Protein AF-A0A356MQE9-F1 (afdb_monomer)

Sequence (77 aa):
YFMKASPVRPGDYIEFFAEIDLLGALSACPGGDCSSTHSSDAAACHPLLVEIFASADGALDGWKSPPQSGYDRSHGR

Mean predicted aligned error: 4.01 Å

Secondary structure (DSSP, 8-state):
---------TT-------SS---------TTTTSSSSSS-TTS----------PPPTTTTTT--PPPPP-----TT-

Structure (mmCIF, N/CA/C/O backbone):
data_AF-A0A356MQE9-F1
#
_entry.id   AF-A0A356MQE9-F1
#
loop_
_atom_site.group_PDB
_atom_site.id
_atom_site.type_symbol
_atom_site.label_atom_id
_atom_site.label_alt_id
_atom_site.label_comp_id
_atom_site.label_asym_id
_atom_site.label_entity_id
_atom_site.label_seq_id
_atom_site.pdbx_PDB_ins_code
_atom_site.Cartn_x
_atom_site.Cartn_y
_atom_site.Cartn_z
_atom_site.occupancy
_atom_site.B_iso_or_equiv
_atom_site.auth_seq_id
_atom_site.auth_comp_id
_atom_site.auth_asym_id
_atom_site.auth_atom_id
_atom_site.pdbx_PDB_model_num
ATOM 1 N N . TYR A 1 1 ? 21.269 11.785 0.097 1.00 85.94 1 TYR A N 1
ATOM 2 C CA . TYR A 1 1 ? 20.348 10.682 -0.234 1.00 85.94 1 TYR A CA 1
ATOM 3 C C . TYR A 1 1 ? 20.741 10.160 -1.603 1.00 85.94 1 TYR A C 1
ATOM 5 O O . TYR A 1 1 ? 21.053 10.978 -2.458 1.00 85.94 1 TYR A O 1
ATOM 13 N N . PHE A 1 2 ? 20.832 8.844 -1.775 1.00 92.06 2 PHE A N 1
ATOM 14 C CA . PHE A 1 2 ? 21.172 8.210 -3.050 1.00 92.06 2 PHE A CA 1
ATOM 15 C C . PHE A 1 2 ? 20.294 6.974 -3.239 1.00 92.06 2 PHE A C 1
ATOM 17 O O . PHE A 1 2 ? 19.695 6.487 -2.279 1.00 92.06 2 PHE A O 1
ATOM 24 N N . MET A 1 3 ? 20.247 6.465 -4.465 1.00 94.31 3 MET A N 1
ATOM 25 C CA . MET A 1 3 ? 19.537 5.240 -4.813 1.00 94.31 3 MET A CA 1
ATOM 26 C C . MET A 1 3 ? 20.464 4.264 -5.540 1.00 94.31 3 MET A C 1
ATOM 28 O O . MET A 1 3 ? 21.543 4.633 -6.004 1.00 94.31 3 MET A O 1
ATOM 32 N N . LYS A 1 4 ? 20.048 3.005 -5.591 1.00 94.38 4 LYS A N 1
ATOM 33 C CA . LYS A 1 4 ? 20.706 1.917 -6.313 1.00 94.38 4 LYS A CA 1
ATOM 34 C C . LYS A 1 4 ? 19.630 0.975 -6.840 1.00 94.38 4 LYS A C 1
ATOM 36 O O . LYS A 1 4 ? 18.516 0.986 -6.322 1.00 94.38 4 LYS A O 1
ATOM 41 N N . ALA A 1 5 ? 20.010 0.117 -7.783 1.00 96.31 5 ALA A N 1
ATOM 42 C CA . ALA A 1 5 ? 19.146 -0.938 -8.296 1.00 96.31 5 ALA A CA 1
ATOM 43 C C . ALA A 1 5 ? 18.525 -1.759 -7.154 1.00 96.31 5 ALA A C 1
ATOM 45 O O . ALA A 1 5 ? 19.243 -2.263 -6.273 1.00 96.31 5 ALA A O 1
ATOM 46 N N . SER A 1 6 ? 17.200 -1.884 -7.180 1.00 96.94 6 SER A N 1
ATOM 47 C CA . SER A 1 6 ? 16.458 -2.754 -6.277 1.00 96.94 6 SER A CA 1
ATOM 48 C C . SER A 1 6 ? 16.848 -4.221 -6.515 1.00 96.94 6 SER A C 1
ATOM 50 O O . SER A 1 6 ? 16.972 -4.658 -7.662 1.00 96.94 6 SER A O 1
ATOM 52 N N . PRO A 1 7 ? 17.041 -5.026 -5.457 1.00 97.81 7 PRO A N 1
ATOM 53 C CA . PRO A 1 7 ? 17.302 -6.453 -5.610 1.00 97.81 7 PRO A CA 1
ATOM 54 C C . PRO A 1 7 ? 16.045 -7.266 -5.964 1.00 97.81 7 PRO A C 1
ATOM 56 O O . PRO A 1 7 ? 16.183 -8.461 -6.200 1.00 97.81 7 PRO A O 1
ATOM 59 N N . VAL A 1 8 ? 14.861 -6.643 -6.016 1.00 98.12 8 VAL A N 1
ATOM 60 C CA . VAL A 1 8 ? 13.574 -7.312 -6.263 1.00 98.12 8 VAL A CA 1
ATOM 61 C C . VAL A 1 8 ? 13.561 -8.091 -7.582 1.00 98.12 8 VAL A C 1
ATOM 63 O O . VAL A 1 8 ? 14.160 -7.673 -8.583 1.00 98.12 8 VAL A O 1
ATOM 66 N N . ARG A 1 9 ? 12.885 -9.235 -7.593 1.00 98.19 9 ARG A N 1
ATOM 67 C CA . ARG A 1 9 ? 12.658 -10.100 -8.755 1.00 98.19 9 ARG A CA 1
ATOM 68 C C . ARG A 1 9 ? 11.164 -10.416 -8.894 1.00 98.19 9 ARG A C 1
ATOM 70 O O . ARG A 1 9 ? 10.432 -10.324 -7.911 1.00 98.19 9 ARG A O 1
ATOM 77 N N . PRO A 1 10 ? 10.684 -10.801 -10.093 1.00 98.25 10 PRO A N 1
ATOM 78 C CA . PRO A 1 10 ? 9.315 -11.284 -10.248 1.00 98.25 10 PRO A CA 1
ATOM 79 C C . PRO A 1 10 ? 9.030 -12.446 -9.289 1.00 98.25 10 PRO A C 1
ATOM 81 O O . PRO A 1 10 ? 9.770 -13.428 -9.278 1.00 98.25 10 PRO A O 1
ATOM 84 N N . GLY A 1 11 ? 7.964 -12.319 -8.500 1.00 98.06 11 GLY A N 1
ATOM 85 C CA . GLY A 1 11 ? 7.591 -13.277 -7.458 1.00 98.06 11 GLY A CA 1
ATOM 86 C C . GLY A 1 11 ? 7.963 -12.840 -6.039 1.00 98.06 11 GLY A C 1
ATOM 87 O O . GLY A 1 11 ? 7.359 -13.343 -5.098 1.00 98.06 11 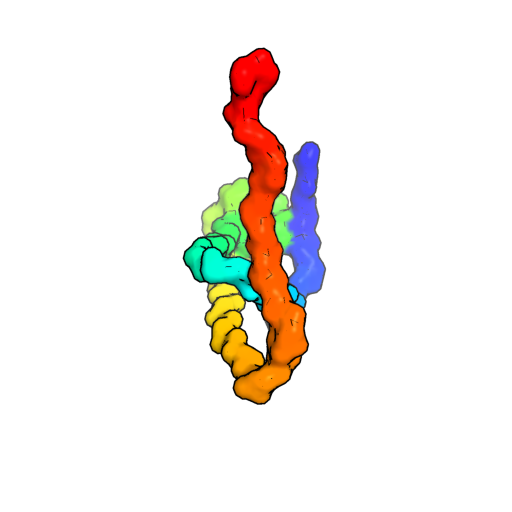GLY A O 1
ATOM 88 N N . ASP A 1 12 ? 8.879 -11.881 -5.869 1.00 98.69 12 ASP A N 1
ATOM 89 C CA . ASP A 1 12 ? 9.078 -11.239 -4.568 1.00 98.69 12 ASP A CA 1
ATOM 90 C C . ASP A 1 12 ? 7.845 -10.399 -4.212 1.00 98.69 12 ASP A C 1
ATOM 92 O O . ASP A 1 12 ? 7.280 -9.706 -5.064 1.00 98.69 12 ASP A O 1
ATOM 96 N N . TYR A 1 13 ? 7.451 -10.424 -2.941 1.00 98.75 13 TYR A N 1
ATOM 97 C CA . TYR A 1 13 ? 6.318 -9.657 -2.441 1.00 98.75 13 TYR A CA 1
ATOM 98 C C . TYR A 1 13 ? 6.570 -9.144 -1.024 1.00 98.75 13 TYR A C 1
ATOM 100 O O . TYR A 1 13 ? 7.434 -9.629 -0.291 1.00 98.75 13 TYR A O 1
ATOM 108 N N . ILE A 1 14 ? 5.788 -8.137 -0.652 1.00 98.62 14 ILE A N 1
ATOM 109 C CA . ILE A 1 14 ? 5.613 -7.695 0.725 1.00 98.62 14 ILE A CA 1
ATOM 110 C C . ILE A 1 14 ? 4.124 -7.797 1.042 1.00 98.62 14 ILE A C 1
ATOM 112 O O . ILE A 1 14 ? 3.290 -7.376 0.243 1.00 98.62 14 ILE A O 1
ATOM 116 N N . GLU A 1 15 ? 3.799 -8.384 2.185 1.00 98.69 15 GLU A N 1
ATOM 117 C CA . GLU A 1 15 ? 2.425 -8.608 2.622 1.00 98.69 15 GLU A CA 1
ATOM 118 C C . GLU A 1 15 ? 2.154 -7.820 3.903 1.00 98.69 15 GLU A C 1
ATOM 120 O O . GLU A 1 15 ? 3.032 -7.672 4.758 1.00 98.69 15 GLU A O 1
ATOM 125 N N . PHE A 1 16 ? 0.936 -7.295 4.021 1.00 98.62 16 PHE A N 1
ATOM 126 C CA . PHE A 1 16 ? 0.511 -6.472 5.144 1.00 98.62 16 PHE A CA 1
ATOM 127 C C . PHE A 1 16 ? -0.782 -7.018 5.737 1.00 98.62 16 PHE A C 1
ATOM 129 O O . PHE A 1 16 ? -1.677 -7.449 5.014 1.00 98.62 16 PHE A O 1
ATOM 136 N N . PHE A 1 17 ? -0.906 -6.904 7.056 1.00 98.38 17 PHE A N 1
ATOM 137 C CA . PHE A 1 17 ? -2.174 -7.055 7.754 1.00 98.38 17 PHE A CA 1
ATOM 138 C C . PHE A 1 17 ? -2.778 -5.667 7.999 1.00 98.38 17 PHE A C 1
ATOM 140 O O . PHE A 1 17 ? -2.145 -4.810 8.618 1.00 98.38 17 PHE A O 1
ATOM 147 N N . ALA A 1 18 ? -3.983 -5.423 7.481 1.00 98.38 18 ALA A N 1
ATOM 148 C CA . ALA A 1 18 ? -4.675 -4.151 7.660 1.00 98.38 18 ALA A CA 1
ATOM 149 C C . ALA A 1 18 ? -5.299 -4.086 9.062 1.00 98.38 18 ALA A C 1
ATOM 151 O O . ALA A 1 18 ? -6.369 -4.636 9.304 1.00 98.38 18 ALA A O 1
ATOM 152 N N . GLU A 1 19 ? -4.620 -3.413 9.994 1.00 98.38 19 GLU A N 1
ATOM 153 C CA . GLU A 1 19 ? -5.108 -3.274 11.373 1.00 98.38 19 GLU A CA 1
ATOM 154 C C . GLU A 1 19 ? -6.345 -2.369 11.510 1.00 98.38 19 GLU A C 1
ATOM 156 O O . GLU A 1 19 ? -7.052 -2.435 12.511 1.00 98.38 19 GLU A O 1
ATOM 161 N N . ILE A 1 20 ? -6.599 -1.522 10.515 1.00 98.56 20 ILE A N 1
ATOM 162 C CA . ILE A 1 20 ? -7.784 -0.667 10.392 1.00 98.56 20 ILE A CA 1
ATOM 163 C C . ILE A 1 20 ? -8.288 -0.736 8.947 1.00 98.56 20 ILE A C 1
ATOM 165 O O . ILE A 1 20 ? -7.571 -1.211 8.064 1.00 98.56 20 ILE A O 1
ATOM 169 N N . ASP A 1 21 ?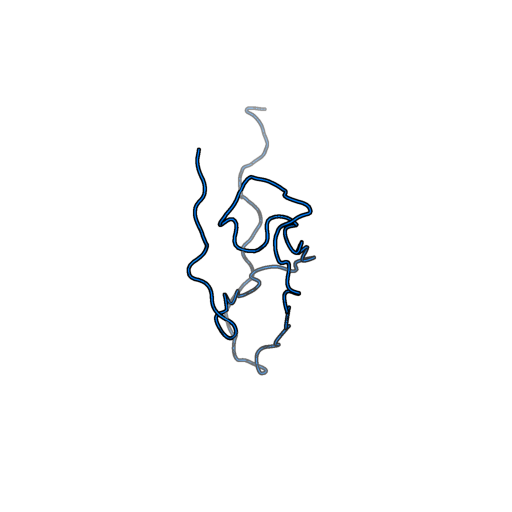 -9.467 -0.181 8.678 1.00 98.38 21 ASP A N 1
ATOM 170 C CA . ASP A 1 21 ? -9.931 0.003 7.303 1.00 98.38 21 ASP A CA 1
ATOM 171 C C . ASP A 1 21 ? -9.012 0.984 6.557 1.00 98.38 21 ASP A C 1
ATOM 173 O O . ASP A 1 21 ? -8.817 2.130 6.976 1.00 98.38 21 ASP A O 1
ATOM 177 N N . LEU A 1 22 ? -8.444 0.535 5.435 1.00 98.50 22 LEU A N 1
ATOM 178 C CA . LEU A 1 22 ? -7.519 1.316 4.617 1.00 98.50 22 LEU A CA 1
ATOM 179 C C . LEU A 1 22 ? -8.076 1.538 3.211 1.00 98.50 22 LEU A C 1
ATOM 181 O O . LEU A 1 22 ? -8.510 0.604 2.540 1.00 98.50 22 LEU A O 1
ATOM 185 N N . LEU A 1 23 ? -7.953 2.773 2.721 1.00 98.50 23 LEU A N 1
ATOM 186 C CA . LEU A 1 23 ? -7.972 3.063 1.290 1.00 98.50 23 LEU A CA 1
ATOM 187 C C . LEU A 1 23 ? -6.524 3.072 0.788 1.00 98.50 23 LEU A C 1
ATOM 189 O O . LEU A 1 23 ? -5.788 4.035 1.008 1.00 98.50 23 LEU A O 1
ATOM 193 N N . GLY A 1 24 ? -6.106 1.978 0.155 1.00 97.12 24 GLY A N 1
ATOM 194 C CA . GLY A 1 24 ? -4.752 1.834 -0.374 1.00 97.12 24 GLY A CA 1
ATOM 195 C C . GLY A 1 24 ? -4.506 2.688 -1.622 1.00 97.12 24 GLY A C 1
ATOM 196 O O . GLY A 1 24 ? -5.377 2.820 -2.480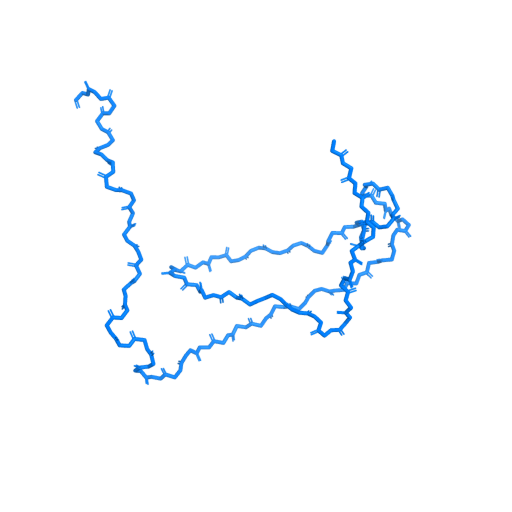 1.00 97.12 24 GLY A O 1
ATOM 197 N N . ALA A 1 25 ? -3.292 3.223 -1.747 1.00 98.12 25 ALA A N 1
ATOM 198 C CA . ALA A 1 25 ? -2.803 3.873 -2.959 1.00 98.12 25 ALA A CA 1
ATOM 199 C C . ALA A 1 25 ? -1.406 3.340 -3.293 1.00 98.12 25 ALA A C 1
ATOM 201 O O . ALA A 1 25 ? -0.516 3.342 -2.443 1.00 98.12 25 ALA A O 1
ATOM 202 N N . LEU A 1 26 ? -1.211 2.897 -4.535 1.00 98.06 26 LEU A N 1
ATOM 203 C CA . LEU A 1 26 ? 0.063 2.388 -5.035 1.00 98.06 26 LEU A CA 1
ATOM 204 C C . LEU A 1 26 ? 0.387 3.055 -6.372 1.00 98.06 26 LEU A C 1
ATOM 206 O O . LEU A 1 26 ? -0.479 3.179 -7.235 1.00 98.06 26 LEU A O 1
ATOM 210 N N . SER A 1 27 ? 1.643 3.467 -6.542 1.00 96.88 27 SER A N 1
ATOM 211 C CA . SER A 1 27 ? 2.155 4.029 -7.791 1.00 96.88 27 SER A CA 1
ATOM 212 C C . SER A 1 27 ? 3.311 3.175 -8.298 1.00 96.88 27 SER A C 1
ATOM 214 O O . SER A 1 27 ? 4.293 2.968 -7.583 1.00 96.88 27 SER A O 1
ATOM 216 N N . ALA A 1 28 ? 3.202 2.687 -9.534 1.00 96.38 28 ALA A N 1
ATOM 217 C CA . ALA A 1 28 ? 4.332 2.091 -10.231 1.00 96.38 28 ALA A CA 1
ATOM 218 C C . ALA A 1 28 ? 5.309 3.215 -10.610 1.00 96.38 28 ALA A C 1
ATOM 220 O O . ALA A 1 28 ? 5.035 4.018 -11.501 1.00 96.38 28 ALA A O 1
ATOM 221 N N . CYS A 1 29 ? 6.421 3.306 -9.874 1.00 94.25 29 CYS A N 1
ATOM 222 C CA . CYS A 1 29 ? 7.389 4.391 -10.012 1.00 94.25 29 CYS A CA 1
ATOM 223 C C . CYS A 1 29 ? 7.942 4.464 -11.449 1.00 94.25 29 CYS A C 1
ATOM 225 O O . CYS A 1 29 ? 8.428 3.448 -11.950 1.00 94.25 29 CYS A O 1
ATOM 227 N N . PRO A 1 30 ? 7.986 5.654 -12.083 1.00 93.50 30 PRO A N 1
ATOM 228 C CA . PRO A 1 30 ? 8.575 5.811 -13.414 1.00 93.50 30 PRO A CA 1
ATOM 229 C C . PRO A 1 30 ? 10.098 5.596 -13.424 1.00 93.50 30 PRO A C 1
ATOM 231 O O . PRO A 1 30 ? 10.712 5.594 -14.475 1.00 93.50 30 PRO A O 1
ATOM 234 N N . GLY A 1 31 ? 10.741 5.438 -12.262 1.00 94.81 31 GLY A N 1
ATOM 235 C CA . GLY A 1 31 ? 12.153 5.063 -12.156 1.00 94.81 31 GLY A CA 1
ATOM 236 C C . GLY A 1 31 ? 12.426 3.559 -12.287 1.00 94.81 31 GLY A C 1
ATOM 237 O O . GLY A 1 31 ? 13.591 3.167 -12.213 1.00 94.81 31 GLY A O 1
ATOM 238 N N . GLY A 1 32 ? 11.394 2.719 -12.439 1.00 94.50 32 GLY A N 1
ATOM 239 C CA . GLY A 1 32 ? 11.542 1.263 -12.489 1.00 94.50 32 GLY A CA 1
ATOM 240 C C . GLY A 1 32 ? 12.184 0.707 -11.213 1.00 94.50 32 GLY A C 1
ATOM 241 O O . GLY A 1 32 ? 11.712 0.959 -10.105 1.00 94.50 32 GLY A O 1
ATOM 242 N N . ASP A 1 33 ? 13.291 -0.022 -11.361 1.00 95.88 33 ASP A N 1
ATOM 243 C CA . ASP A 1 33 ? 14.083 -0.567 -10.249 1.00 95.88 33 ASP A CA 1
ATOM 244 C C . ASP A 1 33 ? 15.048 0.449 -9.604 1.00 95.88 33 ASP A C 1
ATOM 246 O O . ASP A 1 33 ? 15.839 0.078 -8.733 1.00 95.88 33 ASP A O 1
ATOM 250 N N . CYS A 1 34 ? 15.009 1.715 -10.035 1.00 94.44 34 CYS A N 1
ATOM 251 C CA . CYS A 1 34 ? 15.895 2.792 -9.590 1.00 94.44 34 CYS A CA 1
ATOM 252 C C . CYS A 1 34 ? 17.398 2.524 -9.833 1.00 94.44 34 CYS A C 1
ATOM 254 O O . CYS A 1 34 ? 18.249 3.077 -9.132 1.00 94.44 34 CYS A O 1
ATOM 256 N N . SER A 1 35 ? 17.754 1.707 -10.831 1.00 91.69 35 SER A N 1
ATOM 257 C CA . SER A 1 35 ? 19.152 1.454 -11.231 1.00 91.69 35 SER A CA 1
ATOM 258 C C . SER A 1 35 ? 19.826 2.615 -11.975 1.00 91.69 35 SER A C 1
ATOM 260 O O . SER A 1 35 ? 21.046 2.602 -12.138 1.00 91.69 35 SER A O 1
ATOM 262 N N . SER A 1 36 ? 19.051 3.611 -12.419 1.00 86.06 36 SER A N 1
ATOM 263 C CA . SER A 1 36 ? 19.516 4.740 -13.236 1.00 86.06 36 SER A CA 1
ATOM 264 C C . SER A 1 36 ? 19.514 6.071 -12.460 1.00 86.06 36 SER A C 1
ATOM 266 O O . SER A 1 36 ? 20.174 6.184 -11.427 1.00 86.06 36 SER A O 1
ATOM 268 N N . THR A 1 37 ? 18.793 7.091 -12.940 1.00 76.94 37 THR A N 1
ATOM 269 C CA . THR A 1 37 ? 18.570 8.388 -12.276 1.00 76.94 37 THR A CA 1
ATOM 270 C C . THR A 1 37 ? 17.131 8.498 -11.773 1.00 76.94 37 THR A C 1
ATOM 272 O O . THR A 1 37 ? 16.249 7.774 -12.233 1.00 76.94 37 THR A O 1
ATOM 275 N N . HIS A 1 38 ? 16.876 9.382 -10.803 1.00 73.50 38 HIS A N 1
ATOM 276 C CA . HIS A 1 38 ? 15.521 9.596 -10.286 1.00 73.50 38 HIS A CA 1
ATOM 277 C C . HIS A 1 38 ? 14.561 9.964 -11.425 1.00 73.50 38 HIS A C 1
ATOM 279 O O . HIS A 1 38 ? 14.898 10.842 -12.212 1.00 73.50 38 HIS A O 1
ATOM 285 N N . SER A 1 39 ? 13.388 9.318 -11.471 1.00 70.12 39 SER A N 1
ATOM 286 C CA . SER A 1 39 ? 12.297 9.582 -12.426 1.00 70.12 39 SER A CA 1
ATOM 287 C C . SER A 1 39 ? 12.776 9.712 -13.876 1.00 70.12 39 SER A C 1
ATOM 289 O O . SER A 1 39 ? 13.005 10.812 -14.371 1.00 70.12 39 SER A O 1
ATOM 291 N N . SER A 1 40 ? 12.944 8.576 -14.551 1.00 75.81 40 SER A N 1
ATOM 292 C CA . SER A 1 40 ? 13.533 8.508 -15.887 1.00 75.81 40 SER A CA 1
ATOM 293 C C . SER A 1 40 ? 12.539 7.926 -16.883 1.00 75.81 40 SER A C 1
ATOM 295 O O . SER A 1 40 ? 12.164 6.767 -16.761 1.00 75.81 40 SER A O 1
ATOM 297 N N . ASP A 1 41 ? 12.197 8.680 -17.928 1.00 78.25 41 ASP A N 1
ATOM 298 C CA . ASP A 1 41 ? 11.344 8.185 -19.023 1.00 78.25 41 ASP A CA 1
ATOM 299 C C . ASP A 1 41 ? 11.992 7.028 -19.810 1.00 78.25 41 ASP A C 1
ATOM 301 O O . ASP A 1 41 ? 11.328 6.339 -20.581 1.00 78.25 41 ASP A O 1
ATOM 305 N N . ALA A 1 42 ? 13.297 6.806 -19.619 1.00 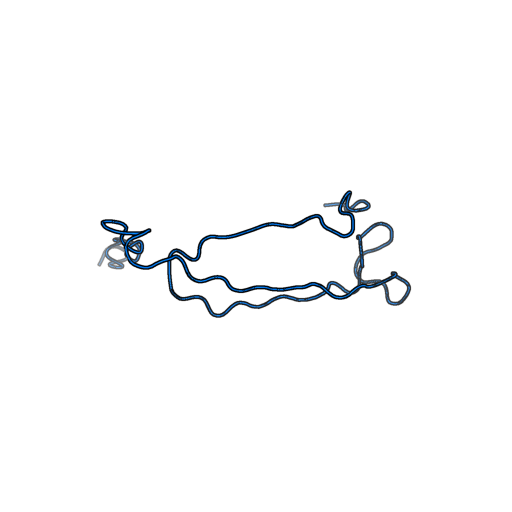85.25 42 ALA A N 1
ATOM 306 C CA . ALA A 1 42 ? 14.037 5.700 -20.216 1.00 85.25 42 ALA A CA 1
ATOM 307 C C . ALA A 1 42 ? 14.076 4.442 -19.329 1.00 85.25 42 ALA A C 1
ATOM 309 O O . ALA A 1 42 ? 14.569 3.405 -19.778 1.00 85.25 42 ALA A O 1
ATOM 310 N N . ALA A 1 43 ? 13.623 4.512 -18.071 1.00 90.31 43 ALA A N 1
ATOM 311 C CA . ALA A 1 43 ? 13.648 3.353 -17.188 1.00 90.31 43 ALA A CA 1
ATOM 312 C C . ALA A 1 43 ? 12.642 2.294 -17.652 1.00 90.31 43 ALA A C 1
ATOM 314 O O . ALA A 1 43 ? 11.481 2.587 -17.946 1.00 90.31 43 ALA A O 1
ATOM 315 N N . ALA A 1 44 ? 13.079 1.035 -17.667 1.00 92.50 44 ALA A N 1
ATOM 316 C CA . ALA A 1 44 ? 12.171 -0.082 -17.865 1.00 92.50 44 ALA A CA 1
ATOM 317 C C . ALA A 1 44 ? 11.205 -0.153 -16.674 1.00 92.50 44 ALA A C 1
ATOM 319 O O . ALA A 1 44 ? 11.610 -0.404 -15.538 1.00 92.50 44 ALA A O 1
ATOM 320 N N . CYS A 1 45 ? 9.929 0.102 -16.948 1.00 95.06 45 CYS A N 1
ATOM 321 C CA . CYS A 1 45 ? 8.867 0.056 -15.957 1.00 95.06 45 CYS A CA 1
ATOM 322 C C . CYS A 1 45 ? 8.031 -1.210 -16.131 1.00 95.06 45 CYS A C 1
ATOM 324 O O . CYS A 1 45 ? 7.830 -1.710 -17.239 1.00 95.06 45 CYS A O 1
ATOM 326 N N . HIS A 1 46 ? 7.517 -1.704 -15.012 1.00 96.50 46 HIS A N 1
ATOM 327 C CA . HIS A 1 46 ? 6.718 -2.918 -14.944 1.00 96.50 46 HIS A CA 1
ATOM 328 C C . HIS A 1 46 ? 5.482 -2.664 -14.070 1.00 96.50 46 HIS A C 1
ATOM 330 O O . HIS A 1 46 ? 5.533 -1.801 -13.188 1.00 96.50 46 HIS A O 1
ATOM 336 N N . PRO A 1 47 ? 4.365 -3.374 -14.303 1.00 97.81 47 PRO A N 1
ATOM 337 C CA . PRO A 1 47 ? 3.204 -3.279 -13.429 1.00 97.81 47 PRO A CA 1
ATOM 338 C C . PRO A 1 47 ? 3.523 -3.836 -12.036 1.00 97.81 47 PRO A C 1
ATOM 340 O O . PRO A 1 47 ? 4.384 -4.702 -11.879 1.00 97.81 47 PRO A O 1
ATOM 343 N N . LEU A 1 48 ? 2.782 -3.364 -11.036 1.00 98.44 48 LEU A N 1
ATOM 344 C CA . LEU A 1 48 ? 2.758 -3.934 -9.691 1.00 98.44 48 LEU A CA 1
ATOM 345 C C . LEU A 1 48 ? 1.393 -4.582 -9.457 1.00 98.44 48 LEU A C 1
ATOM 347 O O . LEU A 1 48 ? 0.376 -4.055 -9.910 1.00 98.44 48 LEU A O 1
ATOM 351 N N . LEU A 1 49 ? 1.380 -5.714 -8.758 1.00 98.50 49 LEU A N 1
ATOM 352 C CA . LEU A 1 49 ? 0.165 -6.445 -8.414 1.00 98.50 49 LEU A CA 1
ATOM 353 C C . LEU A 1 49 ? -0.222 -6.153 -6.961 1.00 98.50 49 LEU A C 1
ATOM 355 O O . LEU A 1 49 ? 0.636 -6.145 -6.081 1.00 98.50 49 LEU A O 1
ATOM 359 N N . VAL A 1 50 ? -1.514 -5.927 -6.727 1.00 98.56 50 VAL A N 1
ATOM 360 C CA . VAL A 1 50 ? -2.109 -5.869 -5.390 1.00 98.56 50 VAL A CA 1
ATOM 361 C C . VAL A 1 50 ? -3.191 -6.931 -5.322 1.00 98.56 50 VAL A C 1
ATOM 363 O O . VAL A 1 50 ? -4.096 -6.947 -6.155 1.00 98.56 50 VAL A O 1
ATOM 366 N N . GLU A 1 51 ? -3.100 -7.788 -4.317 1.00 98.62 51 GLU A N 1
ATOM 367 C CA . GLU A 1 51 ? -4.100 -8.802 -4.004 1.00 98.62 51 GLU A CA 1
ATOM 368 C C . GLU A 1 51 ? -4.639 -8.543 -2.597 1.00 98.62 51 GLU A C 1
ATOM 370 O O . GLU A 1 51 ? -3.915 -8.072 -1.719 1.00 98.62 51 GLU A O 1
ATOM 375 N N . ILE A 1 52 ? -5.931 -8.801 -2.399 1.00 98.50 52 ILE A N 1
ATOM 376 C CA . ILE A 1 52 ? -6.606 -8.611 -1.115 1.00 98.50 52 ILE A CA 1
ATOM 377 C C . ILE A 1 52 ? -7.164 -9.962 -0.692 1.00 98.50 52 ILE A C 1
ATOM 379 O O . ILE A 1 52 ? -7.971 -10.557 -1.409 1.00 98.50 52 ILE A O 1
ATOM 383 N N . PHE A 1 53 ? -6.750 -10.418 0.486 1.00 98.44 53 PHE A N 1
ATOM 384 C CA . PHE A 1 53 ? -7.194 -11.671 1.080 1.00 98.44 53 PHE A CA 1
ATOM 385 C C . PHE A 1 53 ? -7.995 -11.385 2.348 1.00 98.44 53 PHE A C 1
ATOM 387 O O . PHE A 1 53 ? -7.641 -10.508 3.135 1.00 98.44 53 PHE A O 1
ATOM 394 N N . ALA A 1 54 ? -9.077 -12.136 2.544 1.00 98.06 54 ALA A N 1
ATOM 395 C CA . ALA A 1 54 ? -9.839 -12.129 3.783 1.00 98.06 54 ALA A CA 1
ATOM 396 C C . ALA A 1 54 ? -9.468 -13.362 4.611 1.00 98.06 54 ALA A C 1
ATOM 398 O O . ALA A 1 54 ? -9.391 -14.474 4.082 1.00 98.06 54 ALA A O 1
ATOM 399 N N . SER A 1 55 ? -9.247 -13.159 5.908 1.00 97.00 55 SER A N 1
ATOM 400 C CA . SER A 1 55 ? -9.050 -14.249 6.860 1.00 97.00 55 SER A CA 1
ATOM 401 C C . SER A 1 55 ? -10.286 -15.147 6.912 1.00 97.00 55 SER A C 1
ATOM 403 O O . SER A 1 55 ? -11.408 -14.683 6.719 1.00 97.00 55 SER A O 1
ATOM 405 N N . ALA A 1 56 ? -10.088 -16.427 7.224 1.00 97.50 56 ALA A N 1
ATOM 406 C CA . ALA A 1 56 ? -11.202 -17.316 7.528 1.00 97.50 56 ALA A CA 1
ATOM 407 C C . ALA A 1 56 ? -11.972 -16.838 8.774 1.00 97.50 56 ALA A C 1
ATOM 409 O O . ALA A 1 56 ? -11.395 -16.214 9.671 1.00 97.50 56 ALA A O 1
ATOM 410 N N . ASP A 1 57 ? -13.258 -17.181 8.849 1.00 96.69 57 ASP A N 1
ATOM 411 C CA . ASP A 1 57 ? -14.107 -16.852 9.995 1.00 96.69 57 ASP A CA 1
ATOM 412 C C . ASP A 1 57 ? -13.484 -17.359 11.309 1.00 96.69 57 ASP A C 1
ATOM 414 O O . ASP A 1 57 ? -13.029 -18.500 11.405 1.00 96.69 57 ASP A O 1
ATOM 418 N N . GLY A 1 58 ? -13.436 -16.493 12.325 1.00 97.38 58 GLY A N 1
ATOM 419 C CA . GLY A 1 58 ? -12.872 -16.793 13.648 1.00 97.38 58 GLY A CA 1
ATOM 420 C C . GLY A 1 58 ? -11.341 -16.747 13.751 1.00 97.38 58 GLY A C 1
ATOM 421 O O . GLY A 1 58 ? -10.797 -16.777 14.854 1.00 97.38 58 GLY A O 1
ATOM 422 N N . ALA A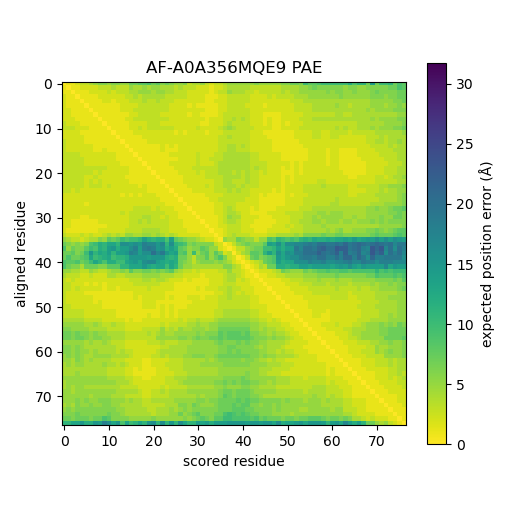 1 59 ? -10.605 -16.610 12.640 1.00 97.69 59 ALA A N 1
ATOM 423 C CA . ALA A 1 59 ? -9.135 -16.594 12.664 1.00 97.69 59 ALA A CA 1
ATOM 424 C C . ALA A 1 59 ? -8.531 -15.407 13.445 1.00 97.69 59 ALA A C 1
ATOM 426 O O . ALA A 1 59 ? -7.360 -15.444 13.816 1.00 97.69 59 ALA A O 1
ATOM 427 N N . LEU A 1 60 ? -9.324 -14.360 13.687 1.00 97.50 60 LEU A N 1
ATOM 428 C CA . LEU A 1 60 ? -8.932 -13.144 14.404 1.00 97.50 60 LEU A CA 1
ATOM 429 C C . LEU A 1 60 ? -9.723 -12.953 15.711 1.00 97.50 60 LEU A C 1
ATOM 431 O O . LEU A 1 60 ? -9.833 -11.832 16.208 1.00 97.50 60 LEU A O 1
ATOM 435 N N . ASP A 1 61 ? -10.287 -14.022 16.281 1.00 98.00 61 ASP A N 1
ATOM 436 C CA . ASP A 1 61 ? -11.052 -13.936 17.527 1.00 98.00 61 ASP A CA 1
ATOM 437 C C . ASP A 1 61 ? -10.219 -13.327 18.665 1.00 98.00 61 ASP A C 1
ATOM 439 O O . ASP A 1 61 ? -9.112 -13.757 18.986 1.00 98.00 61 ASP A O 1
ATOM 443 N N . GLY A 1 62 ? -10.768 -12.285 19.291 1.00 97.75 62 GLY A N 1
ATOM 444 C CA . GLY A 1 62 ? -10.107 -11.543 20.365 1.00 97.75 62 GLY A CA 1
ATOM 445 C C . GLY A 1 62 ? -9.116 -10.472 19.899 1.00 97.75 62 GLY A C 1
ATOM 446 O O . GLY A 1 62 ? -8.762 -9.611 20.711 1.00 97.75 62 GLY A O 1
ATOM 447 N N . TRP A 1 63 ? -8.720 -10.454 18.621 1.00 98.12 63 TRP A N 1
ATOM 448 C CA . TRP A 1 63 ? -7.989 -9.322 18.055 1.00 98.12 63 TRP A CA 1
ATOM 449 C C . TRP A 1 63 ? -8.902 -8.092 17.966 1.00 98.12 63 TRP A C 1
ATOM 451 O O . TRP A 1 63 ? -10.108 -8.191 17.728 1.00 98.12 63 TRP A O 1
ATOM 461 N N . LYS A 1 64 ? -8.326 -6.910 18.200 1.00 97.94 64 LYS A N 1
ATOM 462 C CA . LYS A 1 64 ? -9.033 -5.630 18.131 1.00 97.94 64 LYS A CA 1
ATOM 463 C C . LYS A 1 64 ? -8.195 -4.640 17.341 1.00 97.94 64 LYS A C 1
ATOM 465 O O . LYS A 1 64 ? -7.019 -4.464 17.649 1.00 97.94 64 LYS A O 1
ATOM 470 N N . SER A 1 65 ? -8.840 -3.952 16.404 1.00 98.31 65 SER A N 1
ATOM 471 C CA . SER A 1 65 ? -8.292 -2.767 15.744 1.00 98.31 65 SER A CA 1
ATOM 472 C C . SER A 1 65 ? -7.741 -1.779 16.785 1.00 98.31 65 SER A C 1
ATOM 474 O O . SER A 1 65 ? -8.409 -1.540 17.803 1.00 98.31 65 SER A O 1
ATOM 476 N N . PRO A 1 66 ? -6.561 -1.174 16.555 1.00 98.44 66 PRO A N 1
ATOM 477 C CA . PRO A 1 66 ? -5.979 -0.217 17.482 1.00 98.44 66 PRO A CA 1
ATOM 478 C C . PRO A 1 66 ? -6.883 1.019 17.624 1.00 98.44 66 PRO A C 1
ATOM 480 O O . PRO A 1 66 ? -7.493 1.462 16.645 1.00 98.44 66 PRO A O 1
ATOM 483 N N . PRO A 1 67 ? -6.989 1.602 18.833 1.00 97.69 67 PRO A N 1
ATOM 484 C CA . PRO A 1 67 ? -7.704 2.853 19.020 1.00 97.69 67 PRO A CA 1
ATOM 485 C C . PRO A 1 67 ? -6.905 4.022 18.434 1.00 97.69 67 PRO A C 1
ATOM 487 O O . PRO A 1 67 ? -5.689 3.954 18.247 1.00 97.69 67 PRO A O 1
ATOM 490 N N . GLN A 1 68 ? -7.584 5.145 18.213 1.00 97.88 68 GLN A N 1
ATOM 491 C CA . GLN A 1 68 ? -6.901 6.411 17.951 1.00 97.88 68 GLN A CA 1
ATOM 492 C C . GLN A 1 68 ? -6.020 6.813 19.146 1.00 97.88 68 GLN A C 1
ATOM 494 O O . GLN A 1 68 ? -6.241 6.375 20.277 1.00 97.88 68 GLN A O 1
ATOM 499 N N . SER A 1 69 ? -5.030 7.676 18.895 1.00 97.75 69 SER A N 1
ATOM 500 C CA . SER A 1 69 ? -4.158 8.206 19.948 1.00 97.75 69 SER A CA 1
ATOM 501 C C . SER A 1 69 ? -4.975 8.803 21.097 1.00 97.75 69 SER A C 1
ATOM 503 O O . SER A 1 69 ? -5.838 9.649 20.876 1.00 97.75 69 SER A O 1
ATOM 505 N N . GLY A 1 70 ? -4.658 8.391 22.327 1.00 97.75 70 GLY A N 1
ATOM 506 C CA . GLY A 1 70 ? -5.300 8.876 23.551 1.00 97.75 70 GLY A CA 1
ATOM 507 C C . GLY A 1 70 ? -4.798 10.239 24.037 1.00 97.75 70 GLY A C 1
ATOM 508 O O . GLY A 1 70 ? -5.084 10.612 25.171 1.00 97.75 70 GLY A O 1
ATOM 509 N N . TYR A 1 71 ? -4.017 10.964 23.227 1.00 97.94 71 TYR A N 1
ATOM 510 C CA . TYR A 1 71 ? -3.653 12.347 23.532 1.00 97.94 71 TYR A CA 1
ATOM 511 C C . TYR A 1 71 ? -4.928 13.173 23.727 1.00 97.94 71 TYR A C 1
ATOM 513 O O . TYR A 1 71 ? -5.827 13.129 22.892 1.00 97.94 71 TYR A O 1
ATOM 521 N N . ASP A 1 72 ? -5.001 13.930 24.819 1.00 97.44 72 ASP A N 1
ATOM 522 C CA . ASP A 1 72 ? -6.197 14.685 25.212 1.00 97.44 72 ASP A CA 1
ATOM 523 C C . ASP A 1 72 ? -6.554 15.823 24.242 1.00 97.44 72 ASP A C 1
ATOM 525 O O . ASP A 1 72 ? -7.669 16.339 24.270 1.00 97.44 72 ASP A O 1
ATOM 529 N N . ARG A 1 73 ? -5.610 16.209 23.372 1.00 97.56 73 ARG 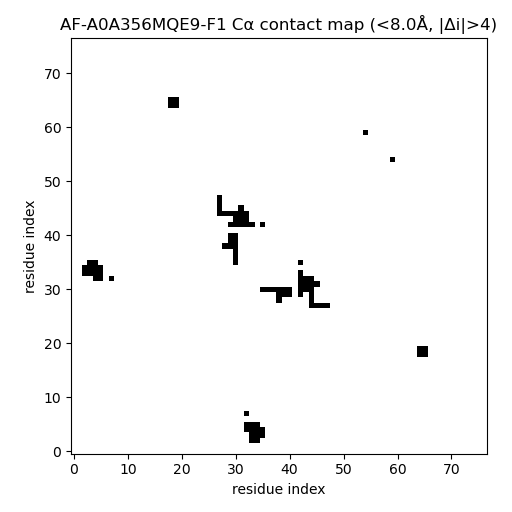A N 1
ATOM 530 C CA . ARG A 1 73 ? -5.725 17.330 22.428 1.00 97.56 73 ARG A CA 1
ATOM 531 C C . ARG A 1 73 ? -6.045 18.662 23.109 1.00 97.56 73 ARG A C 1
ATOM 533 O O . ARG A 1 73 ? -6.484 19.592 22.436 1.00 97.56 73 ARG A O 1
ATOM 540 N N . SER A 1 74 ? -5.780 18.772 24.411 1.00 97.69 74 SER A N 1
ATOM 541 C CA . SER A 1 74 ? -5.969 20.003 25.184 1.00 97.69 74 SER A CA 1
ATOM 542 C C . SER A 1 74 ? -5.018 21.096 24.709 1.00 97.69 74 SER A C 1
ATOM 544 O O . SER A 1 74 ? -5.325 22.285 24.760 1.00 97.69 74 SER A O 1
ATOM 546 N N . HIS A 1 75 ? -3.829 20.690 24.249 1.00 97.00 75 HIS A N 1
ATOM 547 C CA . HIS A 1 75 ? -2.715 21.594 23.984 1.00 97.00 75 HIS A CA 1
ATOM 548 C C . HIS A 1 75 ? -2.440 22.533 25.182 1.00 97.00 75 HIS A C 1
ATOM 550 O O . HIS A 1 75 ? -2.055 23.688 24.995 1.00 97.00 75 HIS A O 1
ATOM 556 N N . GLY A 1 76 ? -2.642 22.031 26.412 1.00 94.50 76 GLY A N 1
ATOM 557 C CA . GLY A 1 76 ? -2.455 22.778 27.660 1.00 94.50 76 GLY A CA 1
ATOM 558 C C . GLY A 1 76 ? -3.616 23.704 28.045 1.00 94.50 76 GLY A C 1
ATOM 559 O O . GLY A 1 76 ? -3.387 24.646 28.806 1.00 94.50 76 GLY A O 1
ATOM 560 N N . ARG A 1 77 ? -4.824 23.478 27.509 1.00 82.69 77 ARG A N 1
ATOM 561 C CA . ARG A 1 77 ? -6.051 24.226 27.829 1.00 82.69 77 ARG A CA 1
ATOM 562 C C . ARG A 1 77 ? -7.180 23.347 28.341 1.00 82.69 77 ARG A C 1
ATOM 564 O O . ARG A 1 77 ? -7.359 22.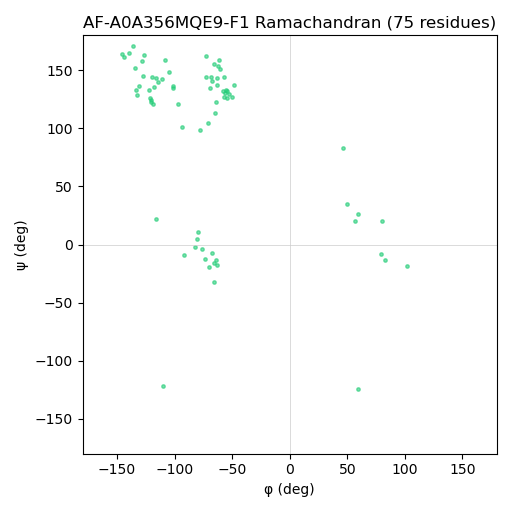243 27.791 1.00 82.69 77 ARG A O 1
#

Foldseek 3Di:
DADAFAPDDPPDDDDDDDLDDDDDDDDQACCARVHDDHNDVPHDTDDDDDDDDDDDPPPQPPPHRDDDDPPPPPPVD

Radius of gyration: 19.48 Å; Cα contacts (8 Å, |Δi|>4): 47; chains: 1; bounding box: 35×42×48 Å

pLDDT: mean 94.99, std 6.24, range [70.12, 98.75]

Solvent-accessible surface area (backbone atoms only — not comparable to full-atom values): 5736 Å² total; per-residue (Å²): 140,88,82,57,59,55,88,79,53,95,86,68,82,87,87,82,82,78,62,58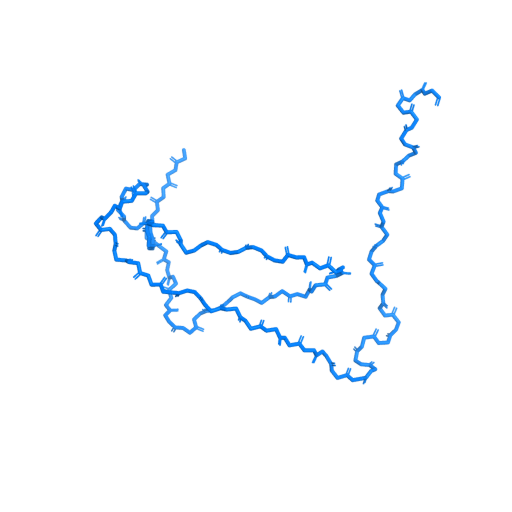,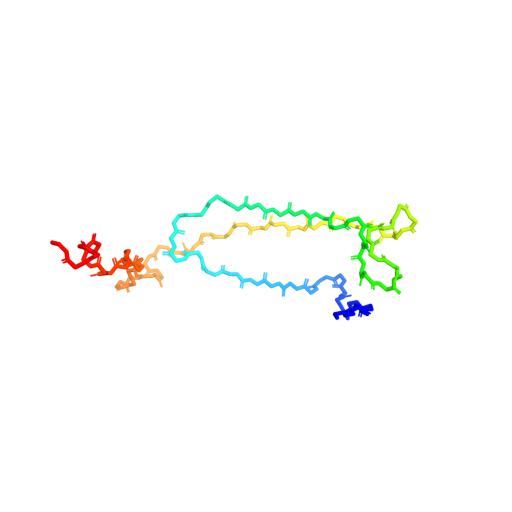96,74,88,85,85,86,76,72,54,57,25,39,54,32,66,74,59,87,72,29,96,82,38,74,62,67,90,78,88,86,86,88,85,80,79,61,91,72,76,59,71,90,66,72,64,77,77,77,81,83,71,84,80,45,89,91,101